Protein AF-A0A0J6E8G0-F1 (afdb_monomer_lite)

Secondary structure (DSSP, 8-state):
----PPPPPPTT----EEE-SSHHHHHHHHHTT--GGGEEE----TT-HHHHHHHHHHT--EEEEE---SHHHHHHHHHHHHHT-EEEEEPPPPPSSTTSS----HHHHHHHHHTS--SPP-PPPPP--

Sequence (129 aa):
PAAGRGRGPEPGAVHHARLLPTAAALQQAIAAGIPAERLACVRPSRSGWIEAALLSHWGITTVLARQGGGFSEAVWQRLAAERNLNLLLLQRPRPVSPTWGEALPLADLLARLAAWPTSKPCLPEPPHG

Structure (mmCIF, N/CA/C/O backbone):
data_AF-A0A0J6E8G0-F1
#
_entry.id   AF-A0A0J6E8G0-F1
#
loop_
_atom_site.group_PDB
_atom_site.id
_atom_site.type_symbol
_atom_site.label_atom_id
_atom_site.label_alt_id
_atom_site.label_comp_id
_atom_site.label_asym_id
_atom_site.label_entity_id
_atom_site.label_seq_id
_atom_site.pdbx_PDB_ins_code
_atom_site.Cartn_x
_atom_site.Cartn_y
_atom_site.Cartn_z
_atom_site.occupancy
_atom_site.B_iso_or_equiv
_atom_site.auth_seq_id
_atom_site.auth_comp_id
_atom_site.auth_asym_id
_atom_site.auth_atom_id
_atom_site.pdbx_PDB_model_num
ATOM 1 N N . PRO A 1 1 ? 6.835 -31.269 1.952 1.00 41.78 1 PRO A N 1
ATOM 2 C CA . PRO 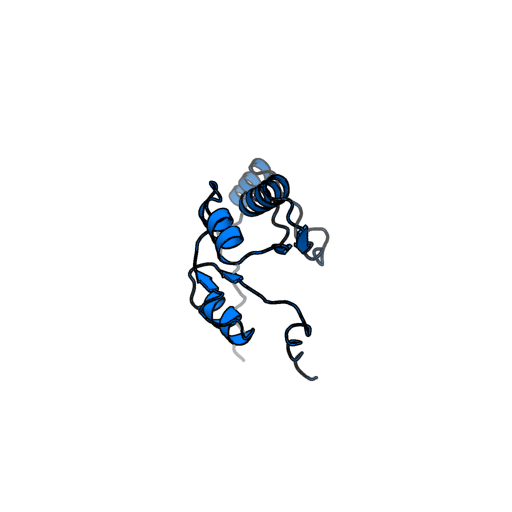A 1 1 ? 6.357 -30.125 1.142 1.00 41.78 1 PRO A CA 1
ATOM 3 C C . PRO A 1 1 ? 4.929 -29.726 1.551 1.00 41.78 1 PRO A C 1
ATOM 5 O O . PRO A 1 1 ? 3.968 -30.381 1.166 1.00 41.78 1 PRO A O 1
ATOM 8 N N . ALA A 1 2 ? 4.804 -28.696 2.388 1.00 34.06 2 ALA A N 1
ATOM 9 C CA . ALA A 1 2 ? 3.522 -28.124 2.785 1.00 34.06 2 ALA A CA 1
ATOM 10 C C . ALA A 1 2 ? 3.560 -26.628 2.472 1.00 34.06 2 ALA A C 1
ATOM 12 O O . ALA A 1 2 ? 4.461 -25.921 2.920 1.00 34.06 2 ALA A O 1
ATOM 13 N N . ALA A 1 3 ? 2.609 -26.188 1.651 1.00 40.25 3 ALA A N 1
ATOM 14 C CA . ALA A 1 3 ? 2.390 -24.796 1.303 1.00 40.25 3 ALA A CA 1
ATOM 15 C C . ALA A 1 3 ? 2.283 -23.945 2.577 1.00 40.25 3 ALA A C 1
ATOM 17 O O . ALA A 1 3 ? 1.590 -24.316 3.528 1.00 40.25 3 ALA A O 1
ATOM 18 N N . GLY A 1 4 ? 2.999 -22.820 2.592 1.00 34.72 4 GLY A N 1
ATOM 19 C CA . GLY A 1 4 ? 2.976 -21.866 3.691 1.00 34.72 4 GLY A CA 1
ATOM 20 C C . GLY A 1 4 ? 1.555 -21.367 3.916 1.00 34.72 4 GLY A C 1
ATOM 21 O O . GLY A 1 4 ? 1.026 -20.601 3.114 1.00 34.72 4 GLY A O 1
ATOM 22 N N . ARG A 1 5 ? 0.931 -21.811 5.010 1.00 44.81 5 ARG A N 1
ATOM 23 C CA . ARG A 1 5 ? -0.271 -21.176 5.545 1.00 44.81 5 ARG A CA 1
ATOM 24 C C . ARG A 1 5 ? 0.093 -19.729 5.854 1.00 44.81 5 ARG A C 1
ATOM 26 O O . ARG A 1 5 ? 0.997 -19.487 6.653 1.00 44.81 5 ARG A O 1
ATOM 33 N N . GLY A 1 6 ? -0.591 -18.792 5.201 1.00 40.00 6 GLY A N 1
ATOM 34 C CA . GLY A 1 6 ? -0.527 -17.383 5.560 1.00 40.00 6 GLY A CA 1
ATOM 35 C C . GLY A 1 6 ? -0.818 -17.251 7.049 1.00 40.00 6 GLY A C 1
ATOM 36 O O . GLY A 1 6 ? -1.872 -17.673 7.523 1.00 40.00 6 GLY A O 1
ATOM 37 N N . ARG A 1 7 ? 0.162 -16.742 7.794 1.00 45.06 7 ARG A N 1
ATOM 38 C CA . ARG A 1 7 ? -0.003 -16.355 9.190 1.00 45.06 7 ARG A CA 1
ATOM 39 C C . ARG A 1 7 ? -1.091 -15.277 9.211 1.00 45.06 7 ARG A C 1
ATOM 41 O O . ARG A 1 7 ? -0.943 -14.261 8.536 1.00 45.06 7 ARG A O 1
ATOM 48 N N . GLY A 1 8 ? -2.196 -15.542 9.909 1.00 48.25 8 GLY A N 1
ATOM 49 C CA . GLY A 1 8 ? -3.236 -14.543 10.150 1.00 48.25 8 GLY A CA 1
ATOM 50 C C . GLY A 1 8 ? -2.674 -13.325 10.897 1.00 48.25 8 GLY A C 1
ATOM 51 O O . GLY A 1 8 ? -1.570 -13.407 11.445 1.00 48.25 8 GLY A O 1
ATOM 52 N N . PRO A 1 9 ? -3.399 -12.197 10.901 1.00 53.38 9 PRO A N 1
ATOM 53 C CA . PRO A 1 9 ? -2.938 -10.975 11.546 1.00 53.38 9 PRO A CA 1
ATOM 54 C C . PRO A 1 9 ? -2.662 -11.201 13.038 1.00 53.38 9 PRO A C 1
ATOM 56 O O . PRO A 1 9 ? -3.389 -11.930 13.713 1.00 53.38 9 PRO A O 1
ATOM 59 N N . GLU A 1 10 ? -1.580 -10.593 13.527 1.00 48.25 10 GLU A N 1
ATOM 60 C CA . GLU A 1 10 ? -1.189 -10.586 14.940 1.00 48.25 10 GLU A CA 1
ATOM 61 C C . GLU A 1 10 ? -2.376 -10.172 15.837 1.00 48.25 10 GLU A C 1
ATOM 63 O O . GLU A 1 10 ? -3.168 -9.309 15.435 1.00 48.25 10 GLU A O 1
ATOM 68 N N . PRO A 1 11 ? -2.505 -10.712 17.063 1.00 53.47 11 PRO A N 1
ATOM 69 C CA . PRO A 1 11 ? -3.567 -10.311 17.974 1.00 53.47 11 PRO A CA 1
ATOM 70 C C . PRO A 1 11 ? -3.319 -8.866 18.437 1.00 53.47 11 PRO A C 1
ATOM 72 O O . PRO A 1 11 ? -2.557 -8.626 19.367 1.00 53.47 11 PRO A O 1
ATOM 75 N N . GLY A 1 12 ? -3.937 -7.890 17.762 1.00 74.50 12 GLY A N 1
ATOM 76 C CA . GLY A 1 12 ? -3.988 -6.494 18.216 1.00 74.50 12 GLY A CA 1
ATOM 77 C C . GLY A 1 12 ? -4.016 -5.417 17.128 1.00 74.50 12 GLY A C 1
ATOM 78 O O . GLY A 1 12 ? -4.496 -4.318 17.393 1.00 74.50 12 GLY A O 1
ATOM 79 N N . ALA A 1 13 ? -3.552 -5.696 15.904 1.00 83.69 13 ALA A N 1
ATOM 80 C CA . ALA A 1 13 ? -3.525 -4.693 14.835 1.00 83.69 13 ALA A CA 1
ATOM 81 C C . ALA A 1 13 ? -4.795 -4.736 13.968 1.0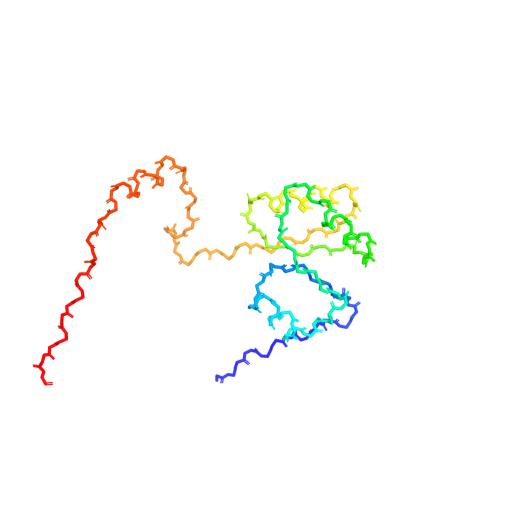0 83.69 13 ALA A C 1
ATOM 83 O O . ALA A 1 13 ? -5.175 -5.778 13.435 1.00 83.69 13 ALA A O 1
ATOM 84 N N . VAL A 1 14 ? -5.437 -3.580 13.781 1.00 91.88 14 VAL A N 1
ATOM 85 C CA . VAL A 1 14 ? -6.583 -3.432 12.874 1.00 91.88 14 VAL A CA 1
ATOM 86 C C . VAL A 1 14 ? -6.076 -3.038 11.491 1.00 91.88 14 VAL A C 1
ATOM 88 O O . VAL A 1 14 ? -5.588 -1.928 11.287 1.00 91.88 14 VAL A O 1
ATOM 91 N N . HIS A 1 15 ? -6.172 -3.954 10.529 1.00 93.88 15 HIS A N 1
ATOM 92 C CA . HIS A 1 15 ? -5.658 -3.724 9.181 1.00 93.88 15 HIS A CA 1
ATOM 93 C C . HIS A 1 15 ? -6.699 -3.099 8.253 1.00 93.88 15 HIS A C 1
ATOM 95 O O . HIS A 1 15 ? -7.839 -3.560 8.166 1.00 93.88 15 HIS A O 1
ATOM 101 N N . HIS A 1 16 ? -6.248 -2.088 7.516 1.00 96.69 16 HIS A N 1
ATOM 102 C CA . HIS A 1 16 ? -6.939 -1.484 6.384 1.00 96.69 16 HIS A CA 1
ATOM 103 C C . HIS A 1 16 ? -6.049 -1.600 5.151 1.00 96.69 16 HIS A C 1
ATOM 105 O O . HIS A 1 16 ? -4.820 -1.583 5.266 1.00 96.69 16 HIS A O 1
ATOM 111 N N . ALA A 1 17 ? -6.650 -1.703 3.969 1.00 96.12 17 ALA A N 1
ATOM 112 C CA . ALA A 1 17 ? -5.895 -1.819 2.732 1.00 96.12 17 ALA A CA 1
ATOM 113 C C . ALA A 1 17 ? -6.439 -0.908 1.637 1.00 96.12 17 ALA A C 1
ATOM 115 O O . ALA A 1 17 ? -7.623 -0.907 1.301 1.00 96.12 17 ALA A O 1
ATOM 116 N N . ARG A 1 18 ? -5.517 -0.174 1.013 1.00 95.44 18 ARG A N 1
ATOM 117 C CA . ARG A 1 18 ? -5.750 0.502 -0.257 1.00 95.44 18 ARG A CA 1
ATOM 118 C C . ARG A 1 18 ? -5.166 -0.349 -1.373 1.00 95.44 18 ARG A C 1
ATOM 120 O O . ARG A 1 18 ? -3.959 -0.593 -1.400 1.00 95.44 18 ARG A O 1
ATOM 127 N N . LEU A 1 19 ? -6.007 -0.749 -2.311 1.00 94.75 19 LEU A N 1
ATOM 128 C CA . LEU A 1 19 ? -5.642 -1.624 -3.416 1.00 94.75 19 LEU A CA 1
ATOM 129 C C . LEU A 1 19 ? -5.885 -0.966 -4.771 1.00 94.75 19 LEU A C 1
ATOM 131 O O . LEU A 1 19 ? -6.736 -0.089 -4.921 1.00 94.75 19 LEU A O 1
ATOM 135 N N . LEU A 1 20 ? -5.125 -1.409 -5.775 1.00 92.88 20 LEU A N 1
ATOM 136 C CA . LEU A 1 20 ? -5.405 -1.051 -7.162 1.00 92.88 20 LEU A CA 1
ATOM 137 C C . LEU A 1 20 ? -6.773 -1.619 -7.567 1.00 92.88 20 LEU A C 1
ATOM 139 O O . LEU A 1 20 ? -7.083 -2.744 -7.172 1.00 92.88 20 LEU A O 1
ATOM 143 N N . PRO A 1 21 ? -7.564 -0.900 -8.384 1.00 93.69 21 PRO A N 1
ATOM 144 C CA . PRO A 1 21 ? -8.893 -1.338 -8.805 1.00 93.69 21 PRO A CA 1
ATOM 145 C C . PRO A 1 21 ? -8.784 -2.472 -9.836 1.00 93.69 21 PRO A C 1
ATOM 147 O O . PRO A 1 21 ? -8.930 -2.269 -11.038 1.00 93.69 21 PRO A O 1
ATOM 150 N N . THR A 1 22 ? -8.450 -3.667 -9.356 1.00 96.31 22 THR A N 1
ATOM 151 C CA . THR A 1 22 ? -8.275 -4.890 -10.142 1.00 96.31 22 THR A CA 1
ATOM 152 C C . THR A 1 22 ? -8.877 -6.065 -9.380 1.00 96.31 22 THR A C 1
ATOM 154 O O . THR A 1 22 ? -8.798 -6.110 -8.151 1.00 96.31 22 THR A O 1
ATOM 157 N N . ALA A 1 23 ? -9.437 -7.037 -10.104 1.00 95.88 23 ALA A N 1
ATOM 158 C CA . ALA A 1 23 ? -10.028 -8.229 -9.497 1.00 95.88 23 ALA A CA 1
ATOM 159 C C . ALA A 1 23 ? -9.009 -9.011 -8.652 1.00 95.88 23 ALA A C 1
ATOM 161 O O . ALA A 1 23 ? -9.314 -9.399 -7.529 1.00 95.88 23 ALA A O 1
ATOM 162 N N . ALA A 1 24 ? -7.778 -9.164 -9.152 1.00 97.06 24 ALA A N 1
ATOM 163 C CA . ALA A 1 24 ? -6.715 -9.877 -8.447 1.00 97.06 24 ALA A CA 1
ATOM 164 C C . ALA A 1 24 ? -6.375 -9.237 -7.090 1.00 97.06 24 ALA A C 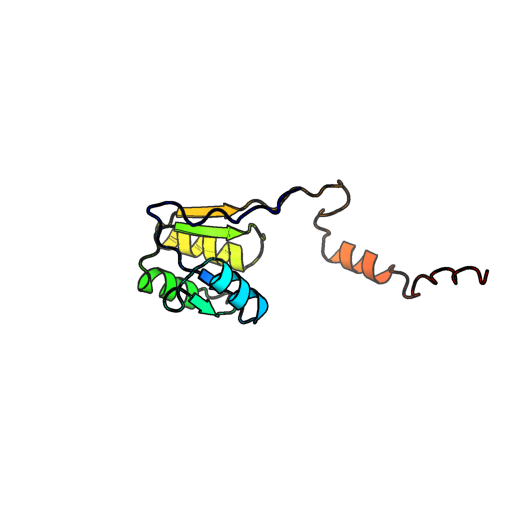1
ATOM 166 O O . ALA A 1 24 ? -6.273 -9.940 -6.088 1.00 97.06 24 ALA A O 1
ATOM 167 N N . ALA A 1 25 ? -6.249 -7.906 -7.030 1.00 95.19 25 ALA A N 1
ATOM 168 C CA . ALA A 1 25 ? -5.948 -7.223 -5.772 1.00 95.19 25 ALA A CA 1
ATOM 169 C C . ALA A 1 25 ? -7.101 -7.339 -4.759 1.00 95.19 25 ALA A C 1
ATOM 171 O O . ALA A 1 25 ? -6.857 -7.500 -3.564 1.00 95.19 25 ALA A O 1
ATOM 172 N N . LEU A 1 26 ? -8.353 -7.299 -5.228 1.00 95.44 26 LEU A N 1
ATOM 173 C CA . LEU A 1 26 ? -9.522 -7.493 -4.369 1.00 95.44 26 LEU A CA 1
ATOM 174 C C . LEU A 1 26 ? -9.582 -8.926 -3.820 1.00 95.44 26 LEU A C 1
ATOM 176 O O . LEU A 1 26 ? -9.765 -9.116 -2.622 1.00 95.44 26 LEU A O 1
ATOM 180 N N . GLN A 1 27 ? -9.361 -9.929 -4.673 1.00 96.19 27 GLN A N 1
ATOM 181 C CA . GLN A 1 27 ? -9.307 -11.337 -4.267 1.00 96.19 27 GLN A CA 1
ATOM 182 C C . GLN A 1 27 ? -8.218 -11.587 -3.218 1.00 96.19 27 GLN A C 1
ATOM 184 O O . GLN A 1 27 ? -8.461 -12.288 -2.240 1.00 96.19 27 GLN A O 1
ATOM 189 N N . GLN A 1 28 ? -7.040 -10.980 -3.382 1.00 96.12 28 GLN A N 1
ATOM 190 C CA . GLN A 1 28 ? -5.956 -11.065 -2.400 1.00 96.12 28 GLN A CA 1
ATOM 191 C C . GLN A 1 28 ? -6.345 -10.455 -1.049 1.00 96.12 28 GLN A C 1
ATOM 193 O O . GLN A 1 28 ? -6.047 -11.039 -0.010 1.00 96.12 28 GLN A O 1
ATOM 198 N N . ALA A 1 29 ? -7.031 -9.310 -1.046 1.00 95.25 29 ALA A N 1
ATOM 199 C CA . ALA A 1 29 ? -7.481 -8.663 0.184 1.00 95.25 29 ALA A CA 1
ATOM 200 C C . ALA A 1 29 ? -8.545 -9.491 0.928 1.00 95.25 29 ALA A C 1
ATOM 202 O O . ALA A 1 29 ? -8.469 -9.635 2.149 1.00 95.25 29 ALA A O 1
ATOM 203 N N . ILE A 1 30 ? -9.482 -10.092 0.187 1.00 93.38 30 ILE A N 1
ATOM 204 C CA . ILE A 1 30 ? -10.488 -11.013 0.734 1.00 93.38 30 ILE A CA 1
ATOM 205 C C . ILE A 1 30 ? -9.811 -12.261 1.312 1.00 93.38 30 ILE A C 1
ATOM 207 O O . ILE A 1 30 ? -10.109 -12.658 2.435 1.00 93.38 30 ILE A O 1
ATOM 211 N N . ALA A 1 31 ? -8.857 -12.853 0.586 1.00 95.38 31 ALA A N 1
ATOM 212 C CA . ALA A 1 31 ? -8.100 -14.013 1.056 1.00 95.38 31 ALA A CA 1
ATOM 213 C C . ALA A 1 31 ? -7.256 -13.709 2.309 1.00 95.38 31 ALA A C 1
ATOM 215 O O . ALA A 1 31 ? -7.021 -14.598 3.123 1.00 95.38 31 ALA A O 1
ATOM 216 N N . ALA A 1 32 ? -6.832 -12.454 2.485 1.00 92.81 32 ALA A N 1
ATOM 217 C CA . ALA A 1 32 ? -6.159 -11.974 3.691 1.00 92.81 32 ALA A CA 1
ATOM 218 C C . ALA A 1 32 ? -7.119 -11.703 4.870 1.00 92.81 32 ALA A C 1
ATOM 220 O O . ALA A 1 32 ? -6.664 -11.327 5.949 1.00 92.81 32 ALA A O 1
ATOM 221 N N . GLY A 1 33 ? -8.432 -11.878 4.682 1.00 93.50 33 GLY A N 1
ATOM 222 C CA . GLY A 1 33 ? -9.443 -11.678 5.721 1.00 93.50 33 GLY A CA 1
ATOM 223 C C . GLY A 1 33 ? -9.714 -10.211 6.058 1.00 93.50 33 GLY A C 1
ATOM 224 O O . GLY A 1 33 ? -10.218 -9.923 7.143 1.00 93.50 33 GLY A O 1
ATOM 225 N N . ILE A 1 34 ? -9.372 -9.272 5.169 1.00 94.31 34 ILE A N 1
ATOM 226 C CA . ILE A 1 34 ? -9.656 -7.852 5.395 1.00 94.31 34 ILE A CA 1
ATOM 227 C C . ILE A 1 34 ? -11.131 -7.586 5.047 1.00 94.31 34 ILE A C 1
ATOM 229 O O . ILE A 1 34 ? -11.535 -7.842 3.909 1.00 94.31 34 ILE A O 1
ATOM 233 N N . PRO A 1 35 ? -11.945 -7.078 5.991 1.00 93.88 35 PRO A N 1
ATOM 234 C CA . PRO A 1 35 ? -13.364 -6.830 5.755 1.00 93.88 35 PRO A CA 1
ATOM 235 C C . PRO A 1 35 ? -13.569 -5.667 4.776 1.00 93.88 35 PRO A C 1
ATOM 237 O O . PRO A 1 35 ? -12.740 -4.755 4.701 1.00 93.88 35 PRO A O 1
ATOM 240 N N . ALA A 1 36 ? -14.676 -5.689 4.031 1.00 93.69 36 ALA A N 1
ATOM 241 C CA . ALA A 1 36 ? -14.929 -4.765 2.924 1.00 93.69 36 ALA A CA 1
ATOM 242 C C . ALA A 1 36 ? -14.911 -3.286 3.352 1.00 93.69 36 ALA A C 1
ATOM 244 O O . ALA A 1 36 ? -14.421 -2.434 2.616 1.00 93.69 36 ALA A O 1
ATOM 245 N N . GLU A 1 37 ? -15.352 -2.985 4.574 1.00 95.38 37 GLU A N 1
ATOM 246 C CA . GLU A 1 37 ? -15.410 -1.639 5.160 1.00 95.38 37 GLU A CA 1
ATOM 247 C C . GLU A 1 37 ? -14.013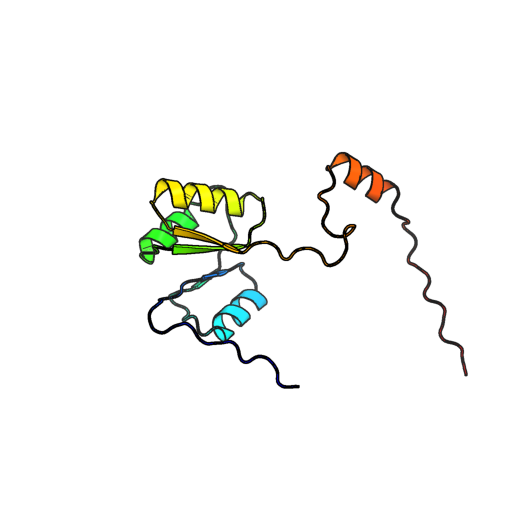 -1.048 5.425 1.00 95.38 37 GLU A C 1
ATOM 249 O O . GLU A 1 37 ? -13.860 0.149 5.667 1.00 95.38 37 GLU A O 1
ATOM 254 N N . ARG A 1 38 ? -12.974 -1.890 5.376 1.00 96.62 38 ARG A N 1
ATOM 255 C CA . ARG A 1 38 ? -11.566 -1.512 5.558 1.00 96.62 38 ARG A CA 1
ATOM 256 C C . ARG A 1 38 ? -10.771 -1.566 4.255 1.00 96.62 38 ARG A C 1
ATOM 258 O O . ARG A 1 38 ? -9.539 -1.498 4.279 1.00 96.62 38 ARG A O 1
ATOM 265 N N . LEU A 1 39 ? -11.462 -1.687 3.122 1.00 96.94 39 LEU A N 1
ATOM 266 C CA . LEU A 1 39 ? -10.871 -1.714 1.791 1.00 96.94 39 LEU A CA 1
ATOM 267 C C . LEU A 1 39 ? -11.186 -0.433 1.020 1.00 96.94 39 LEU A C 1
ATOM 269 O O . LEU A 1 39 ? -12.322 0.021 0.965 1.00 96.94 39 LEU A O 1
ATOM 273 N N . ALA A 1 40 ? -10.173 0.112 0.347 1.00 96.50 40 ALA A N 1
ATOM 274 C CA . ALA A 1 40 ? -10.337 1.192 -0.622 1.00 96.50 40 ALA A CA 1
ATOM 275 C C . ALA A 1 40 ? -9.728 0.798 -1.974 1.00 96.50 40 ALA A C 1
ATOM 277 O O . ALA A 1 40 ? -8.510 0.660 -2.110 1.00 96.50 40 ALA A O 1
ATOM 278 N N . CYS A 1 41 ? -10.576 0.650 -2.993 1.00 95.62 41 CYS A N 1
ATOM 279 C CA . CYS A 1 41 ? -10.168 0.344 -4.366 1.00 95.62 41 CYS A CA 1
ATOM 280 C C . CYS A 1 41 ? -9.847 1.638 -5.128 1.00 95.62 41 CYS A C 1
ATOM 282 O O . CYS A 1 41 ? -10.715 2.207 -5.786 1.00 95.62 41 CYS A O 1
ATOM 284 N N . VAL A 1 42 ? -8.612 2.134 -5.025 1.00 92.56 42 VAL A N 1
ATOM 285 C CA . VAL A 1 42 ? -8.236 3.470 -5.518 1.00 92.56 42 VAL A CA 1
ATOM 286 C C . VAL A 1 42 ? -6.867 3.447 -6.196 1.00 92.56 42 VAL A C 1
ATOM 288 O O . VAL A 1 42 ? -5.880 2.955 -5.640 1.00 92.56 42 VAL A O 1
ATOM 291 N N . ARG A 1 43 ? -6.768 4.049 -7.391 1.00 90.81 43 ARG A N 1
ATOM 292 C CA . ARG A 1 43 ? -5.462 4.288 -8.027 1.00 90.81 43 ARG A CA 1
ATOM 293 C C . ARG A 1 43 ? -4.699 5.412 -7.317 1.00 90.81 43 ARG A C 1
ATOM 295 O O . ARG A 1 43 ? -5.294 6.448 -7.033 1.00 90.81 43 ARG A O 1
ATOM 302 N N . PRO A 1 44 ? -3.382 5.256 -7.106 1.00 86.44 44 PRO A N 1
ATOM 303 C CA . PRO A 1 44 ? -2.564 6.308 -6.517 1.00 86.44 44 PRO A CA 1
ATOM 304 C C . PRO A 1 44 ? -2.578 7.562 -7.387 1.00 86.44 44 PRO A C 1
ATOM 306 O O . PRO A 1 44 ? -2.366 7.497 -8.599 1.00 86.44 44 PRO A O 1
ATOM 309 N N . SER A 1 45 ? -2.780 8.706 -6.741 1.00 89.00 45 SER A N 1
ATOM 310 C CA . SER A 1 45 ? -2.666 10.029 -7.354 1.00 89.00 45 SER A CA 1
ATOM 311 C C . SER A 1 45 ? -1.426 10.745 -6.821 1.00 89.00 45 SER A C 1
ATOM 313 O O . SER A 1 45 ? -1.003 10.505 -5.692 1.00 89.00 45 SER A O 1
ATOM 315 N N . ARG A 1 46 ? -0.844 11.660 -7.605 1.00 90.81 46 ARG A N 1
ATOM 316 C CA . ARG A 1 46 ? 0.287 12.489 -7.138 1.00 90.81 46 ARG A CA 1
ATOM 317 C C . ARG A 1 46 ? -0.106 13.436 -6.002 1.00 90.81 46 ARG A C 1
ATOM 319 O O . ARG A 1 46 ? 0.730 13.790 -5.182 1.00 90.81 46 ARG A O 1
ATOM 326 N N . SER A 1 47 ? -1.371 13.843 -5.956 1.00 93.19 47 SER A N 1
ATOM 327 C CA . SER A 1 47 ? -1.903 14.720 -4.915 1.00 93.19 47 SER A CA 1
ATOM 328 C C . SER A 1 47 ? -1.946 14.060 -3.542 1.00 93.19 47 SER A C 1
ATOM 330 O O . SER A 1 47 ? -1.772 14.761 -2.554 1.00 93.19 47 SER A O 1
ATOM 332 N N . GLY A 1 48 ? -2.174 12.745 -3.457 1.00 93.31 48 GLY A N 1
ATOM 333 C CA . GLY A 1 48 ? -2.287 12.036 -2.177 1.00 93.31 48 GLY A CA 1
ATOM 334 C C . GLY A 1 48 ? -3.501 12.426 -1.320 1.00 93.31 48 GLY A C 1
ATOM 335 O O . GLY A 1 48 ? -3.556 12.056 -0.152 1.00 93.31 48 GLY A O 1
ATOM 336 N N . TRP A 1 49 ? -4.460 13.194 -1.856 1.00 95.25 49 TRP A N 1
ATOM 337 C CA . TRP A 1 49 ? -5.602 13.692 -1.078 1.00 95.25 49 TRP A CA 1
ATOM 338 C C . TRP A 1 49 ? -6.535 12.561 -0.632 1.00 95.25 49 TRP A C 1
ATOM 340 O O . TRP A 1 49 ? -7.058 12.608 0.479 1.00 95.25 49 TRP A O 1
ATOM 350 N N . ILE A 1 50 ? -6.704 11.521 -1.460 1.00 95.06 50 ILE A N 1
ATOM 351 C CA . ILE A 1 50 ? -7.502 10.346 -1.090 1.00 95.06 50 ILE A CA 1
ATOM 352 C C . ILE A 1 50 ? -6.797 9.580 0.022 1.00 95.06 50 ILE A C 1
ATOM 354 O O . ILE A 1 50 ? -7.423 9.237 1.016 1.00 95.06 50 ILE A O 1
ATOM 358 N N . GLU A 1 51 ? -5.490 9.344 -0.108 1.00 95.38 51 GLU A N 1
ATOM 359 C CA . GLU A 1 51 ? -4.692 8.719 0.942 1.00 95.38 51 GLU A CA 1
ATOM 360 C C . GLU A 1 51 ? -4.803 9.500 2.262 1.00 95.38 51 GLU A C 1
ATOM 362 O O . GLU A 1 51 ? -5.073 8.898 3.295 1.00 95.38 51 GLU A O 1
ATOM 367 N N . ALA A 1 52 ? -4.706 10.832 2.231 1.00 96.06 52 ALA A N 1
ATOM 368 C CA . ALA A 1 52 ? -4.912 11.673 3.410 1.00 96.06 52 ALA A CA 1
ATOM 369 C C . ALA A 1 52 ? -6.313 11.511 4.026 1.00 96.06 52 ALA A C 1
ATOM 371 O O . ALA A 1 52 ? -6.431 11.381 5.244 1.00 96.06 52 ALA A O 1
ATOM 372 N N . ALA A 1 53 ? -7.364 11.488 3.201 1.00 96.06 53 ALA A N 1
ATOM 373 C CA . ALA A 1 53 ? -8.736 11.301 3.665 1.00 96.06 53 ALA A CA 1
ATOM 374 C C . ALA A 1 53 ? -8.945 9.914 4.294 1.00 96.06 53 ALA A C 1
ATOM 376 O O . ALA A 1 53 ? -9.554 9.814 5.355 1.00 96.06 53 ALA A O 1
ATOM 377 N N . LEU A 1 54 ? -8.393 8.858 3.686 1.00 96.19 54 LEU A N 1
ATOM 378 C CA . LEU A 1 54 ? -8.449 7.494 4.216 1.00 96.19 54 LEU A CA 1
ATOM 379 C C . LEU A 1 54 ? -7.713 7.373 5.554 1.00 96.19 54 LEU A C 1
ATOM 381 O O . LEU A 1 54 ? -8.236 6.760 6.481 1.00 96.19 54 LEU A O 1
ATOM 385 N N . LEU A 1 55 ? -6.533 7.990 5.678 1.00 96.44 55 LEU A N 1
ATOM 386 C CA . LEU A 1 55 ? -5.768 8.012 6.928 1.00 96.44 55 LEU A CA 1
ATOM 387 C C . LEU A 1 55 ? -6.587 8.627 8.071 1.00 96.44 55 LEU A C 1
ATOM 389 O O . LEU A 1 55 ? -6.652 8.046 9.152 1.00 96.44 55 LEU A O 1
ATOM 393 N N . SER A 1 56 ? -7.245 9.764 7.822 1.00 96.31 56 SER A N 1
ATOM 394 C CA . SER A 1 56 ? -8.110 10.419 8.810 1.00 96.31 56 SER A CA 1
ATOM 395 C C . SER A 1 56 ? -9.386 9.630 9.095 1.00 96.31 56 SER A C 1
ATOM 397 O O . SER A 1 56 ? -9.746 9.463 10.254 1.00 96.31 56 SER A O 1
ATOM 399 N N . HIS A 1 57 ? -10.055 9.119 8.060 1.00 96.69 57 HIS A N 1
ATOM 400 C CA . HIS A 1 57 ? -11.305 8.372 8.199 1.00 96.69 57 HIS A CA 1
ATOM 401 C C . HIS A 1 57 ? -11.132 7.080 9.010 1.00 96.69 57 HIS A C 1
ATOM 403 O O . HIS A 1 57 ? -12.007 6.725 9.795 1.00 96.69 57 HIS A O 1
ATOM 409 N N . TRP A 1 58 ? -9.999 6.396 8.847 1.00 96.44 58 TRP A N 1
ATOM 410 C CA . TRP A 1 58 ? -9.715 5.131 9.524 1.00 96.44 58 TRP A CA 1
ATOM 411 C C . TRP A 1 58 ? -8.851 5.270 10.783 1.00 96.44 58 TRP A C 1
ATOM 413 O O . TRP A 1 58 ? -8.584 4.268 11.439 1.00 96.44 58 TRP A O 1
ATOM 423 N N . GLY A 1 59 ? -8.398 6.479 11.126 1.00 95.75 59 GLY A N 1
ATOM 424 C CA . GLY A 1 59 ? -7.535 6.697 12.292 1.00 95.75 59 GLY A CA 1
ATOM 425 C C . GLY A 1 59 ? -6.198 5.955 12.197 1.00 95.75 59 GLY A C 1
ATOM 426 O O . GLY A 1 59 ? -5.711 5.412 13.187 1.00 95.75 59 GLY A O 1
ATOM 427 N N . ILE A 1 60 ? -5.614 5.886 10.999 1.00 96.38 60 ILE A N 1
ATOM 428 C CA . ILE A 1 60 ? -4.368 5.151 10.767 1.00 96.38 60 ILE A CA 1
ATOM 429 C C . ILE A 1 60 ? -3.202 5.863 11.449 1.00 96.38 60 ILE A C 1
ATOM 431 O O . ILE A 1 60 ? -2.992 7.053 11.243 1.00 96.38 60 ILE A O 1
ATOM 435 N N . THR A 1 61 ? -2.397 5.105 12.193 1.00 95.00 61 THR A N 1
ATOM 436 C CA . THR A 1 61 ? -1.171 5.586 12.854 1.00 95.00 61 THR A CA 1
ATOM 437 C C . THR A 1 61 ? 0.105 5.044 12.209 1.00 95.00 61 THR A C 1
ATOM 439 O O . THR A 1 61 ? 1.179 5.622 12.366 1.00 95.00 61 THR A O 1
ATOM 442 N N . THR A 1 62 ? -0.000 3.930 11.479 1.00 96.38 62 THR A N 1
ATOM 443 C CA . THR A 1 62 ? 1.127 3.251 10.829 1.00 96.38 62 THR A CA 1
ATOM 444 C C . THR A 1 62 ? 0.772 2.869 9.398 1.00 96.38 62 THR A C 1
ATOM 446 O O . THR A 1 62 ? -0.268 2.263 9.148 1.00 96.38 62 THR A O 1
ATOM 449 N N . VAL A 1 63 ? 1.660 3.188 8.458 1.00 95.81 63 VAL A N 1
ATOM 450 C CA . VAL A 1 63 ? 1.540 2.833 7.042 1.00 95.81 63 VAL A CA 1
ATOM 451 C C . VAL A 1 63 ? 2.625 1.828 6.684 1.00 95.81 63 VAL A C 1
ATOM 453 O O . VAL A 1 63 ? 3.807 2.083 6.892 1.00 95.81 63 VAL A O 1
ATOM 456 N N . LEU A 1 64 ? 2.223 0.704 6.091 1.00 94.75 64 LEU A N 1
ATOM 457 C CA . LEU A 1 64 ? 3.126 -0.266 5.478 1.00 94.75 64 LEU A CA 1
ATOM 458 C C . LEU A 1 64 ? 3.058 -0.124 3.954 1.00 94.75 64 LEU A C 1
ATOM 460 O O . LEU A 1 64 ? 1.990 -0.286 3.362 1.00 94.75 64 LEU A O 1
ATOM 464 N N . ALA A 1 65 ? 4.188 0.154 3.307 1.00 92.75 65 ALA A N 1
ATOM 465 C CA . ALA A 1 65 ? 4.265 0.279 1.852 1.00 92.75 65 ALA A CA 1
ATOM 466 C C . ALA A 1 65 ? 5.507 -0.423 1.291 1.00 92.75 65 ALA A C 1
ATOM 468 O O . ALA A 1 65 ? 6.508 -0.602 1.977 1.00 92.75 65 ALA A O 1
ATOM 469 N N . ARG A 1 66 ? 5.463 -0.828 0.017 1.00 90.19 66 ARG A N 1
ATOM 470 C CA . ARG A 1 66 ? 6.640 -1.374 -0.676 1.00 90.19 66 ARG A CA 1
ATOM 471 C C . ARG A 1 66 ? 7.572 -0.244 -1.102 1.00 90.19 66 ARG A C 1
ATOM 473 O O . ARG A 1 66 ? 7.110 0.698 -1.742 1.00 90.19 66 ARG A O 1
ATOM 480 N N . GLN A 1 67 ? 8.873 -0.404 -0.869 1.00 88.12 67 GLN A N 1
ATOM 481 C CA . GLN A 1 67 ? 9.898 0.479 -1.415 1.00 88.12 67 GLN A CA 1
ATOM 482 C C . GLN A 1 67 ? 9.924 0.373 -2.952 1.00 88.12 67 GLN A C 1
ATOM 484 O O . GLN A 1 67 ? 10.262 -0.658 -3.548 1.00 88.12 67 GLN A O 1
ATOM 489 N N . GLY A 1 68 ? 9.505 1.449 -3.608 1.00 81.44 68 GLY A N 1
ATOM 490 C CA . GLY A 1 68 ? 9.343 1.555 -5.053 1.00 81.44 68 GLY A CA 1
ATOM 491 C C . GLY A 1 68 ? 10.232 2.618 -5.697 1.00 81.44 68 GLY A C 1
ATOM 492 O O . GLY A 1 68 ? 10.554 2.463 -6.873 1.00 81.44 68 GLY A O 1
ATOM 493 N N . GLY A 1 69 ? 10.628 3.656 -4.955 1.00 79.75 69 GLY A N 1
ATOM 494 C CA . GLY A 1 69 ? 11.381 4.817 -5.445 1.00 79.75 69 GLY A CA 1
ATOM 495 C C . GLY A 1 69 ? 10.588 5.750 -6.372 1.00 79.75 69 GLY A C 1
ATOM 496 O O . GLY A 1 69 ? 11.166 6.621 -7.010 1.00 79.75 69 GLY A O 1
ATOM 497 N N . GLY A 1 70 ? 9.273 5.549 -6.500 1.00 86.81 70 GLY A N 1
ATOM 498 C CA . GLY A 1 70 ? 8.401 6.314 -7.396 1.00 86.81 70 GLY A CA 1
ATOM 499 C C . GLY A 1 70 ? 7.499 7.307 -6.664 1.00 86.81 70 GLY A C 1
ATOM 500 O O . GLY A 1 70 ? 7.532 7.431 -5.441 1.00 86.81 70 GLY A O 1
ATOM 501 N N . PHE A 1 71 ? 6.609 7.965 -7.412 1.00 89.31 71 PHE A N 1
ATOM 502 C CA . PHE A 1 71 ? 5.727 8.998 -6.854 1.00 89.31 71 PHE A CA 1
ATOM 503 C C . PHE A 1 71 ? 4.854 8.495 -5.693 1.00 89.31 71 PHE A C 1
ATOM 505 O O . PHE A 1 71 ? 4.580 9.252 -4.771 1.00 89.31 71 PHE A O 1
ATOM 512 N N . SER A 1 72 ? 4.419 7.229 -5.712 1.00 89.44 72 SER A N 1
ATOM 513 C CA . SER A 1 72 ? 3.607 6.675 -4.623 1.00 89.44 72 SER A CA 1
ATOM 514 C C . SER A 1 72 ? 4.380 6.605 -3.305 1.00 89.44 72 SER A C 1
ATOM 516 O O . SER A 1 72 ? 3.793 6.827 -2.255 1.00 89.44 72 SER A O 1
ATOM 518 N N . GLU A 1 73 ? 5.688 6.334 -3.348 1.00 93.31 73 GLU A N 1
ATOM 519 C CA . GLU A 1 73 ? 6.536 6.354 -2.152 1.00 93.31 73 GLU A CA 1
ATOM 520 C C . GLU A 1 73 ? 6.734 7.783 -1.647 1.00 93.31 73 GLU A C 1
ATOM 522 O O . GLU A 1 73 ? 6.553 8.032 -0.460 1.00 93.31 73 GLU A O 1
ATOM 527 N N . ALA A 1 74 ? 7.000 8.732 -2.552 1.00 94.56 74 ALA A N 1
ATOM 528 C CA . ALA A 1 74 ? 7.119 10.146 -2.199 1.00 94.56 74 ALA A CA 1
ATOM 529 C C . ALA A 1 74 ? 5.836 10.692 -1.541 1.00 94.56 74 ALA A C 1
ATOM 531 O O . ALA A 1 74 ? 5.906 11.443 -0.570 1.00 94.56 74 ALA A O 1
ATOM 532 N N . VAL A 1 75 ? 4.657 10.275 -2.021 1.00 94.81 75 VAL A N 1
ATOM 533 C CA . VAL A 1 75 ? 3.371 10.613 -1.388 1.00 94.81 75 VAL A CA 1
ATOM 534 C C . VAL A 1 75 ? 3.299 10.066 0.039 1.00 94.81 75 VAL A C 1
ATOM 536 O O . VAL A 1 75 ? 2.913 10.810 0.937 1.00 94.81 75 VAL A O 1
ATOM 539 N N . TRP A 1 76 ? 3.694 8.810 0.275 1.00 95.38 76 TRP A N 1
ATOM 540 C CA . TRP A 1 76 ? 3.679 8.230 1.622 1.00 95.38 76 TRP A CA 1
ATOM 541 C C . TRP A 1 76 ? 4.680 8.885 2.568 1.00 95.38 76 TRP A C 1
ATOM 543 O O . TRP A 1 76 ? 4.323 9.159 3.708 1.00 95.38 76 TRP A O 1
ATOM 553 N N . GLN A 1 77 ? 5.893 9.179 2.100 1.00 96.06 77 GLN A N 1
ATOM 554 C CA . GLN A 1 77 ? 6.901 9.894 2.887 1.00 96.06 77 GLN A CA 1
ATOM 555 C C . GLN A 1 77 ? 6.397 11.278 3.302 1.00 96.06 77 GLN A C 1
ATOM 557 O O . GLN A 1 77 ? 6.467 11.631 4.477 1.00 96.06 77 GLN A O 1
ATOM 562 N N . ARG A 1 78 ? 5.815 12.031 2.358 1.00 96.38 78 ARG A N 1
ATOM 563 C CA . ARG A 1 78 ? 5.223 13.341 2.640 1.00 96.38 78 ARG A CA 1
ATOM 564 C C . ARG A 1 78 ? 4.073 13.238 3.644 1.00 96.38 78 ARG A C 1
ATOM 566 O O . ARG A 1 78 ? 4.097 13.935 4.649 1.00 96.38 78 ARG A O 1
ATOM 573 N N . LEU A 1 79 ? 3.095 12.360 3.407 1.00 96.12 79 LEU A N 1
ATOM 574 C CA . LEU A 1 79 ? 1.939 12.209 4.301 1.00 96.12 79 LEU A CA 1
ATOM 575 C C . LEU A 1 79 ? 2.345 11.742 5.701 1.00 96.12 79 LEU A C 1
ATOM 577 O O . LEU A 1 79 ? 1.746 12.175 6.680 1.00 96.12 79 LEU A O 1
ATOM 581 N N . ALA A 1 80 ? 3.354 10.875 5.804 1.00 96.50 80 ALA A N 1
ATOM 582 C CA . ALA A 1 80 ? 3.870 10.430 7.090 1.00 96.50 80 ALA A CA 1
ATOM 583 C C . ALA A 1 80 ? 4.525 11.576 7.867 1.00 96.50 80 ALA A C 1
ATOM 585 O O . ALA A 1 80 ? 4.243 11.731 9.054 1.00 96.50 80 ALA A O 1
ATOM 586 N N . ALA A 1 81 ? 5.320 12.413 7.192 1.00 96.19 81 ALA A N 1
ATOM 587 C CA . ALA A 1 81 ? 5.926 13.598 7.791 1.00 96.19 81 ALA A CA 1
ATOM 588 C C . ALA A 1 81 ? 4.873 14.637 8.220 1.00 96.19 81 ALA A C 1
ATOM 590 O O . ALA A 1 81 ? 4.904 15.112 9.349 1.00 96.19 81 ALA A O 1
ATOM 591 N N . GLU A 1 82 ? 3.902 14.946 7.354 1.00 96.19 82 GLU A N 1
ATOM 592 C CA . GLU A 1 82 ? 2.836 15.927 7.626 1.00 96.19 82 GLU A CA 1
ATOM 593 C C . GLU A 1 82 ? 1.916 15.516 8.786 1.00 96.19 82 GLU A C 1
ATOM 595 O O . GLU A 1 82 ? 1.310 16.370 9.430 1.00 96.19 82 GLU A O 1
ATOM 600 N N . ARG A 1 83 ? 1.769 14.209 9.035 1.00 94.75 83 ARG A N 1
ATOM 601 C CA . ARG A 1 83 ? 0.769 13.658 9.965 1.00 94.75 83 ARG A CA 1
ATOM 602 C C . ARG A 1 83 ? 1.366 12.890 11.139 1.00 94.75 83 ARG A C 1
ATOM 604 O O . ARG A 1 83 ? 0.610 12.284 11.892 1.00 94.75 83 ARG A O 1
ATOM 611 N N . ASN A 1 84 ? 2.689 12.918 11.292 1.00 94.75 84 ASN A N 1
ATOM 612 C CA . ASN A 1 84 ? 3.422 12.193 12.330 1.00 94.75 84 ASN A CA 1
ATOM 613 C C . ASN A 1 84 ? 3.063 10.690 12.379 1.00 94.75 84 ASN A C 1
ATOM 615 O O . ASN A 1 84 ? 2.782 10.132 13.440 1.00 94.75 84 ASN A O 1
ATOM 619 N N . LEU A 1 85 ? 3.019 10.046 11.208 1.00 96.50 85 LEU A N 1
ATOM 620 C CA . LEU A 1 85 ? 2.714 8.617 11.079 1.00 96.50 85 LEU A CA 1
ATOM 621 C C . LEU A 1 85 ? 3.994 7.790 11.079 1.00 96.50 85 LEU A C 1
ATOM 623 O O . LEU A 1 85 ? 5.011 8.194 10.514 1.00 96.50 85 LEU A O 1
ATOM 627 N N . ASN A 1 86 ? 3.912 6.571 11.604 1.00 96.88 86 ASN A N 1
ATOM 628 C CA . ASN A 1 86 ? 4.978 5.595 11.433 1.00 96.88 86 ASN A CA 1
ATOM 629 C C . ASN A 1 86 ? 4.932 5.012 10.009 1.00 96.88 86 ASN A C 1
ATOM 631 O O . ASN A 1 86 ? 3.964 4.344 9.641 1.00 96.88 86 ASN A O 1
ATOM 635 N N . LEU A 1 87 ? 5.962 5.254 9.197 1.00 96.75 87 LEU A N 1
ATOM 636 C CA . LEU A 1 87 ? 6.067 4.705 7.843 1.00 96.75 87 LEU A CA 1
ATOM 637 C C . LEU A 1 87 ? 7.059 3.542 7.807 1.00 96.75 87 LEU A C 1
ATOM 639 O O . LEU A 1 87 ? 8.267 3.728 7.927 1.00 96.75 87 LEU A O 1
ATOM 643 N N . LEU A 1 88 ? 6.540 2.342 7.558 1.00 96.06 88 LEU A N 1
ATOM 644 C CA . LEU A 1 88 ? 7.319 1.127 7.365 1.00 96.06 88 LEU A CA 1
ATOM 645 C C . LEU A 1 88 ? 7.449 0.840 5.865 1.00 96.06 88 LEU A C 1
ATOM 647 O O . LEU A 1 88 ? 6.466 0.524 5.188 1.00 96.06 88 LEU A O 1
ATOM 651 N N . LEU A 1 89 ? 8.669 0.941 5.335 1.00 94.38 89 LEU A N 1
ATOM 652 C CA . LEU A 1 89 ? 8.966 0.607 3.942 1.00 94.38 89 LEU A CA 1
ATOM 653 C C . LEU A 1 89 ? 9.537 -0.809 3.837 1.00 94.38 89 LEU A C 1
ATOM 655 O O . LEU A 1 89 ? 10.642 -1.087 4.300 1.00 94.38 89 LEU A O 1
ATOM 659 N N . LEU A 1 90 ? 8.791 -1.701 3.183 1.00 93.00 90 LEU A N 1
ATOM 660 C CA . LEU A 1 90 ? 9.270 -3.034 2.833 1.00 93.00 90 LEU A CA 1
ATOM 661 C C . LEU A 1 90 ? 10.354 -2.910 1.770 1.00 93.00 90 LEU A C 1
ATOM 663 O O . LEU A 1 90 ? 10.073 -2.502 0.637 1.00 93.00 90 LEU A O 1
ATOM 667 N N . GLN A 1 91 ? 11.575 -3.286 2.141 1.00 89.56 91 GLN A N 1
ATOM 668 C CA . GLN A 1 91 ? 12.708 -3.278 1.230 1.00 89.56 91 GLN A CA 1
ATOM 669 C C . GLN A 1 91 ? 12.420 -4.136 0.002 1.00 89.56 91 GLN A C 1
ATOM 671 O O . GLN A 1 91 ? 11.823 -5.215 0.078 1.00 89.56 91 GLN A O 1
ATOM 676 N N . ARG A 1 92 ? 12.869 -3.653 -1.157 1.00 83.50 92 ARG A N 1
ATOM 677 C CA . ARG A 1 92 ? 12.840 -4.451 -2.379 1.00 83.50 92 ARG A CA 1
ATOM 678 C C . ARG A 1 92 ? 13.738 -5.682 -2.173 1.00 83.50 92 ARG A C 1
ATOM 680 O O . ARG A 1 92 ? 14.881 -5.502 -1.751 1.00 83.50 92 ARG A O 1
ATOM 687 N N . PRO A 1 93 ? 13.268 -6.903 -2.490 1.00 82.81 93 PRO A N 1
ATOM 688 C CA . PRO A 1 93 ? 14.125 -8.081 -2.466 1.00 82.81 93 PRO A CA 1
ATOM 689 C C . PRO A 1 93 ? 15.382 -7.829 -3.297 1.00 82.81 93 PRO A C 1
ATOM 691 O O . PRO A 1 93 ? 15.285 -7.314 -4.417 1.00 82.81 93 PRO A O 1
ATOM 694 N N . ARG A 1 94 ? 16.556 -8.161 -2.747 1.00 75.50 94 ARG A N 1
ATOM 695 C CA . ARG A 1 94 ? 17.800 -8.057 -3.510 1.00 75.50 94 ARG A CA 1
ATOM 696 C C . ARG A 1 94 ? 17.715 -9.010 -4.701 1.00 75.50 94 ARG A C 1
ATOM 698 O O . ARG A 1 94 ? 17.287 -10.153 -4.523 1.00 75.50 94 ARG A O 1
ATOM 705 N N . PRO A 1 95 ? 18.082 -8.556 -5.903 1.00 69.00 95 PRO A N 1
ATOM 706 C CA . PRO A 1 95 ? 18.067 -9.422 -7.060 1.00 69.00 95 PRO A CA 1
ATOM 707 C C . PRO A 1 95 ? 19.049 -10.580 -6.881 1.00 69.00 95 PRO A C 1
ATOM 709 O O . PRO A 1 95 ? 20.123 -10.431 -6.301 1.00 69.00 95 PRO A O 1
ATOM 712 N N . VAL A 1 96 ? 18.655 -11.744 -7.393 1.00 66.81 96 VAL A N 1
ATOM 713 C CA . VAL A 1 96 ? 19.407 -13.007 -7.285 1.00 66.81 96 VAL A CA 1
ATOM 714 C C . VAL A 1 96 ? 20.663 -13.020 -8.166 1.00 66.81 96 VAL A C 1
ATOM 716 O O . VAL A 1 96 ? 21.498 -13.909 -8.049 1.00 66.81 96 VAL A O 1
ATOM 719 N N . SER A 1 97 ? 20.798 -12.038 -9.058 1.00 66.19 97 SER A N 1
ATOM 720 C CA . SER A 1 97 ? 21.921 -11.876 -9.973 1.00 66.19 97 SER A CA 1
ATOM 721 C C . SER A 1 97 ? 22.300 -10.396 -10.053 1.00 66.19 97 SER A C 1
ATOM 723 O O . SER A 1 97 ? 21.398 -9.557 -10.100 1.00 66.19 97 SER A O 1
ATOM 725 N N . PRO A 1 98 ? 23.601 -10.057 -10.100 1.00 59.56 98 PRO A N 1
ATOM 726 C CA . PRO A 1 98 ? 24.066 -8.671 -10.142 1.00 59.56 98 PRO A CA 1
ATOM 727 C C . PRO A 1 98 ? 23.615 -7.907 -11.397 1.00 59.56 98 PRO A C 1
ATOM 729 O O . PRO A 1 98 ? 23.584 -6.684 -11.371 1.00 59.56 98 PRO A O 1
ATOM 732 N N . THR A 1 99 ? 23.236 -8.598 -12.479 1.00 60.47 99 THR A N 1
ATOM 733 C CA . THR A 1 99 ? 22.778 -7.964 -13.729 1.00 60.47 99 THR A CA 1
ATOM 734 C C . THR A 1 99 ? 21.278 -7.679 -13.764 1.00 60.47 99 THR A C 1
ATOM 736 O O . THR A 1 99 ? 20.819 -6.870 -14.571 1.00 60.47 99 THR A O 1
ATOM 739 N N . TRP A 1 100 ? 20.491 -8.321 -12.900 1.00 57.84 100 TRP A N 1
ATOM 740 C CA . TRP A 1 100 ? 19.054 -8.087 -12.810 1.00 57.84 100 TRP A CA 1
ATOM 741 C C . TRP A 1 100 ? 18.800 -7.011 -11.759 1.00 57.84 100 TRP A C 1
ATOM 743 O O . TRP A 1 100 ? 19.114 -7.207 -10.600 1.00 57.84 100 TRP A O 1
ATOM 753 N N . GLY A 1 101 ? 18.209 -5.875 -12.128 1.00 58.94 101 GLY A N 1
ATOM 754 C CA . GLY A 1 101 ? 17.779 -4.859 -11.155 1.00 58.94 101 GLY A CA 1
ATOM 755 C C . GLY A 1 101 ? 18.706 -3.656 -10.963 1.00 58.94 101 GLY A C 1
ATOM 756 O O . GLY A 1 101 ? 18.390 -2.807 -10.128 1.00 58.94 101 GLY A O 1
ATOM 757 N N . GLU A 1 102 ? 19.779 -3.530 -11.747 1.00 66.00 102 GLU A N 1
ATOM 758 C CA . GLU A 1 102 ? 20.473 -2.249 -11.897 1.00 66.00 102 GLU A CA 1
ATOM 759 C C . GLU A 1 102 ? 19.559 -1.259 -12.639 1.00 66.00 102 GLU A C 1
ATOM 761 O O . GLU A 1 102 ? 18.980 -1.575 -13.683 1.00 66.00 102 GLU A O 1
ATOM 766 N N . ALA A 1 103 ? 19.366 -0.073 -12.061 1.00 69.38 103 ALA A N 1
ATOM 767 C CA . ALA A 1 103 ? 18.572 0.972 -12.689 1.00 69.38 103 ALA A CA 1
ATOM 768 C C . ALA A 1 103 ? 19.368 1.563 -13.856 1.00 69.38 103 ALA A C 1
ATOM 770 O O . ALA A 1 103 ? 20.358 2.255 -13.644 1.00 69.38 103 ALA A O 1
ATOM 771 N N . LEU A 1 104 ? 18.921 1.301 -15.082 1.00 79.19 104 LEU A N 1
ATOM 772 C CA . LEU A 1 104 ? 19.485 1.941 -16.264 1.00 79.19 104 LEU A CA 1
ATOM 773 C C . LEU A 1 104 ? 18.956 3.377 -16.370 1.00 79.19 104 LEU A C 1
ATOM 775 O O . LEU A 1 104 ? 17.734 3.573 -16.306 1.00 79.19 104 LEU A O 1
ATOM 779 N N . PRO A 1 105 ? 19.828 4.378 -16.577 1.00 85.12 105 PRO A N 1
ATOM 780 C CA . PRO A 1 105 ? 19.404 5.686 -17.051 1.00 85.12 105 PRO A CA 1
ATOM 781 C C . PRO A 1 105 ? 18.514 5.545 -18.288 1.00 85.12 105 PRO A C 1
ATOM 783 O O . PRO A 1 105 ? 18.702 4.643 -19.105 1.00 85.12 105 PRO A O 1
ATOM 786 N N . LEU A 1 106 ? 17.544 6.450 -18.449 1.00 86.44 106 LEU A N 1
ATOM 787 C CA . LEU A 1 106 ? 16.597 6.378 -19.566 1.00 86.44 106 LEU A CA 1
ATOM 788 C C . LEU A 1 106 ? 17.315 6.325 -20.922 1.00 86.44 106 LEU A C 1
ATOM 790 O O . LEU A 1 106 ? 16.922 5.541 -21.777 1.00 86.44 106 LEU A O 1
ATOM 794 N N . ALA A 1 107 ? 18.377 7.114 -21.101 1.00 89.69 107 ALA A N 1
ATOM 795 C CA . ALA A 1 107 ? 19.175 7.109 -22.325 1.00 89.69 107 ALA A CA 1
ATOM 796 C C . ALA A 1 107 ? 19.764 5.720 -22.630 1.00 89.69 107 ALA A C 1
ATOM 798 O O . ALA A 1 107 ? 19.612 5.223 -23.744 1.00 89.69 107 ALA A O 1
ATOM 799 N N . ASP A 1 108 ? 20.342 5.055 -21.630 1.00 89.62 108 ASP A N 1
ATOM 800 C CA . ASP A 1 108 ? 20.952 3.730 -21.786 1.00 89.62 108 ASP A CA 1
ATOM 801 C C . ASP A 1 108 ? 19.900 2.640 -22.014 1.00 89.62 108 ASP A C 1
ATOM 803 O O . ASP A 1 108 ? 20.107 1.714 -22.803 1.00 89.62 108 ASP A O 1
ATOM 807 N N . LEU A 1 109 ? 18.741 2.761 -21.357 1.00 87.75 109 LEU A N 1
ATOM 808 C CA . LEU A 1 109 ? 17.591 1.898 -21.615 1.00 87.75 109 LEU A CA 1
ATOM 809 C C . LEU A 1 109 ? 17.124 2.039 -23.067 1.00 87.75 109 LEU A C 1
ATOM 811 O O . LEU A 1 109 ? 16.917 1.030 -23.739 1.00 87.75 109 LEU A O 1
ATOM 815 N N . LEU A 1 110 ? 16.977 3.271 -23.559 1.00 92.00 110 LEU A N 1
ATOM 816 C CA . LEU A 1 110 ? 16.563 3.534 -24.936 1.00 92.00 110 LEU A CA 1
ATOM 817 C C . LEU A 1 110 ? 17.592 3.005 -25.939 1.00 92.00 110 LEU A C 1
ATOM 819 O O . LEU A 1 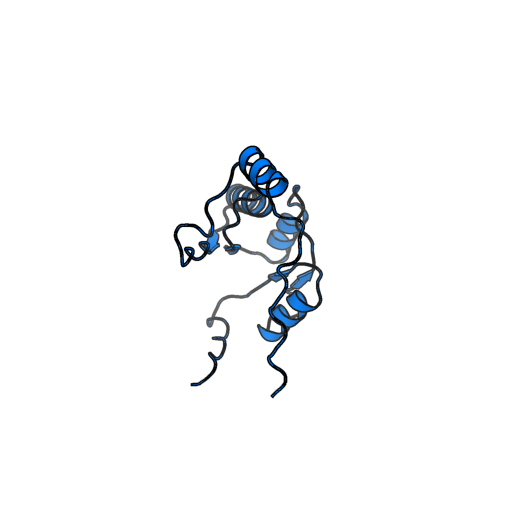110 ? 17.201 2.359 -26.907 1.00 92.00 110 LEU A O 1
ATOM 823 N N . ALA A 1 111 ? 18.889 3.195 -25.683 1.00 90.62 111 ALA A N 1
ATOM 824 C CA . ALA A 1 111 ? 19.956 2.645 -26.516 1.00 90.62 111 ALA A CA 1
ATOM 825 C C . ALA A 1 111 ? 19.902 1.106 -26.580 1.00 90.62 111 ALA A C 1
ATOM 827 O O . ALA A 1 111 ? 19.995 0.523 -27.660 1.00 90.62 111 ALA A O 1
ATOM 828 N N . ARG A 1 112 ? 19.674 0.435 -25.443 1.00 87.81 112 ARG A N 1
ATOM 829 C CA . ARG A 1 112 ? 19.504 -1.028 -25.387 1.00 87.81 112 ARG A CA 1
ATOM 830 C C . ARG A 1 112 ? 18.247 -1.513 -26.103 1.00 87.81 112 ARG A C 1
ATOM 832 O O . ARG A 1 112 ? 18.303 -2.540 -26.770 1.00 87.81 112 ARG A O 1
ATOM 839 N N . LEU A 1 113 ? 17.129 -0.801 -25.968 1.00 88.38 113 LEU A N 1
ATOM 840 C CA . LEU A 1 113 ? 15.882 -1.142 -26.658 1.00 88.38 113 LEU A CA 1
ATOM 841 C C . LEU A 1 113 ? 15.998 -0.933 -28.171 1.00 88.38 113 LEU A C 1
ATOM 843 O O . LEU A 1 113 ? 15.481 -1.745 -28.930 1.00 88.38 113 LEU A O 1
ATOM 847 N N . ALA A 1 114 ? 16.710 0.105 -28.613 1.00 88.81 114 ALA A N 1
ATOM 848 C CA . ALA A 1 114 ? 16.997 0.334 -30.028 1.00 88.81 114 ALA A CA 1
ATOM 849 C C . ALA A 1 114 ? 17.874 -0.776 -30.634 1.00 88.81 114 ALA A C 1
ATOM 851 O O . ALA A 1 114 ? 17.694 -1.136 -31.793 1.00 88.81 114 ALA A O 1
ATOM 852 N N . ALA A 1 115 ? 18.790 -1.344 -29.844 1.00 87.50 115 ALA A N 1
ATOM 853 C CA . ALA A 1 115 ? 19.616 -2.486 -30.234 1.00 87.50 115 ALA A CA 1
ATOM 854 C C . ALA A 1 115 ? 18.926 -3.852 -30.028 1.00 87.50 115 ALA A C 1
ATOM 856 O O . ALA A 1 115 ? 19.539 -4.890 -30.288 1.00 87.50 115 ALA A O 1
ATOM 857 N N . TRP A 1 116 ? 17.681 -3.885 -29.535 1.00 83.12 116 TRP A N 1
ATOM 858 C CA . TRP A 1 116 ? 16.986 -5.133 -29.231 1.00 83.12 116 TRP A CA 1
ATOM 859 C C . TRP A 1 116 ? 16.614 -5.871 -30.526 1.00 83.12 116 TRP A C 1
ATOM 861 O O . TRP A 1 116 ? 15.931 -5.293 -31.377 1.00 83.12 116 TRP A O 1
ATOM 871 N N . PRO A 1 117 ? 17.010 -7.147 -30.701 1.00 81.38 117 PRO A N 1
ATOM 872 C CA . PRO A 1 117 ? 16.669 -7.895 -31.903 1.00 81.38 117 PRO A CA 1
ATOM 873 C C . PRO A 1 117 ? 15.147 -8.063 -31.999 1.00 81.38 117 PRO A C 1
ATOM 875 O O . PRO A 1 117 ? 14.504 -8.622 -31.113 1.00 81.38 117 PRO A O 1
ATOM 878 N N . THR A 1 118 ? 14.558 -7.574 -33.089 1.00 71.62 118 THR A N 1
ATOM 879 C CA . THR A 1 118 ? 13.112 -7.651 -33.368 1.00 71.62 118 THR A CA 1
ATOM 880 C C . THR A 1 118 ? 12.662 -9.033 -33.843 1.00 71.62 118 THR A C 1
ATOM 882 O O . THR A 1 118 ? 11.465 -9.301 -33.948 1.00 71.62 118 THR A O 1
ATOM 885 N N . SER A 1 119 ? 13.601 -9.939 -34.107 1.00 67.00 119 SER A N 1
ATOM 886 C CA . SER A 1 119 ? 13.318 -11.317 -34.484 1.00 67.00 119 SER A CA 1
ATOM 887 C C . SER A 1 119 ? 12.987 -12.169 -33.259 1.00 67.00 119 SER A C 1
ATOM 889 O O . SER A 1 119 ? 13.801 -12.317 -32.345 1.00 67.00 119 SER A O 1
ATOM 891 N N . LYS A 1 120 ? 11.798 -12.781 -33.277 1.00 60.84 120 LYS A N 1
ATOM 892 C CA . LYS A 1 120 ? 11.394 -13.858 -32.362 1.00 60.84 120 LYS A CA 1
ATOM 893 C C . LYS A 1 120 ? 12.498 -14.932 -32.365 1.00 60.84 120 LYS A C 1
ATOM 895 O O . LYS A 1 120 ? 12.849 -15.380 -33.458 1.00 60.84 120 LYS A O 1
ATOM 900 N N . PRO A 1 121 ? 13.058 -15.361 -31.217 1.00 60.28 121 PRO A N 1
ATOM 901 C CA . PRO A 1 121 ? 13.944 -16.516 -31.214 1.00 60.28 121 PRO A CA 1
ATOM 902 C C . PRO A 1 121 ? 13.154 -17.697 -31.782 1.00 60.28 121 PRO A C 1
ATOM 904 O O . PRO A 1 121 ? 12.097 -18.056 -31.257 1.00 60.28 121 PRO A O 1
ATOM 907 N N . CYS A 1 122 ? 13.621 -18.231 -32.910 1.00 57.41 122 CYS A N 1
ATOM 908 C CA . CYS A 1 122 ? 13.064 -19.440 -33.488 1.00 57.41 122 CYS A CA 1
ATOM 909 C C . CYS A 1 122 ? 13.379 -20.559 -32.493 1.00 57.41 122 CYS A C 1
ATOM 911 O O . CYS A 1 122 ? 14.544 -20.921 -32.319 1.00 57.41 122 CYS A O 1
ATOM 913 N N . LEU A 1 123 ? 12.371 -21.024 -31.754 1.00 63.88 123 LEU A N 1
ATOM 914 C CA . LEU A 1 123 ? 12.522 -22.245 -30.974 1.00 63.88 123 LEU A CA 1
ATOM 915 C C . LEU A 1 123 ? 12.829 -23.368 -31.975 1.00 63.88 123 LEU A C 1
ATOM 917 O O . LEU A 1 123 ? 12.154 -23.428 -33.004 1.00 63.88 123 LEU A O 1
ATOM 921 N N . PRO A 1 124 ? 13.840 -24.217 -31.730 1.00 63.75 124 PRO A N 1
ATOM 922 C CA . PRO A 1 124 ? 14.059 -25.373 -32.582 1.00 63.75 124 PRO A CA 1
ATOM 923 C C . PRO A 1 124 ? 12.793 -26.237 -32.565 1.00 63.75 124 PRO A C 1
ATOM 925 O O . PRO A 1 124 ? 12.261 -26.531 -31.491 1.00 63.75 124 PRO A O 1
ATOM 928 N N . GLU A 1 125 ? 12.300 -26.597 -33.752 1.00 64.25 125 GLU A N 1
ATOM 929 C CA . GLU A 1 125 ? 11.201 -27.552 -33.907 1.00 64.25 125 GLU A CA 1
ATOM 930 C C . GLU A 1 125 ? 11.556 -28.839 -33.141 1.00 64.25 125 GLU A C 1
ATOM 932 O O . GLU A 1 125 ? 12.702 -29.303 -33.227 1.00 64.25 125 GLU A O 1
ATOM 937 N N . PRO A 1 126 ? 10.626 -29.410 -32.354 1.00 64.19 126 PRO A N 1
ATOM 938 C CA . PRO A 1 126 ? 10.887 -30.668 -31.674 1.00 64.19 126 PRO A CA 1
ATOM 939 C C . PRO A 1 126 ? 11.203 -31.748 -32.722 1.00 64.19 126 PRO A C 1
ATOM 941 O O . PRO A 1 126 ? 10.554 -31.783 -33.770 1.00 64.19 126 PRO A O 1
ATOM 944 N N . PRO A 1 127 ? 12.188 -32.632 -32.477 1.00 65.50 127 PRO A N 1
ATOM 945 C CA . PRO A 1 127 ? 12.486 -33.702 -33.415 1.00 65.50 127 PRO A CA 1
ATOM 946 C C . PRO A 1 127 ? 11.244 -34.582 -33.581 1.00 65.50 127 PRO A C 1
ATOM 948 O O . PRO A 1 127 ? 10.697 -35.083 -32.598 1.00 65.50 127 PRO A O 1
ATOM 951 N N . HIS A 1 128 ? 10.798 -34.761 -34.824 1.00 67.62 128 HIS A N 1
ATOM 952 C CA . HIS A 1 128 ? 9.817 -35.785 -35.158 1.00 67.62 128 HIS A CA 1
ATOM 953 C C . HIS A 1 128 ? 10.476 -37.153 -34.958 1.00 67.62 128 HIS A C 1
ATOM 9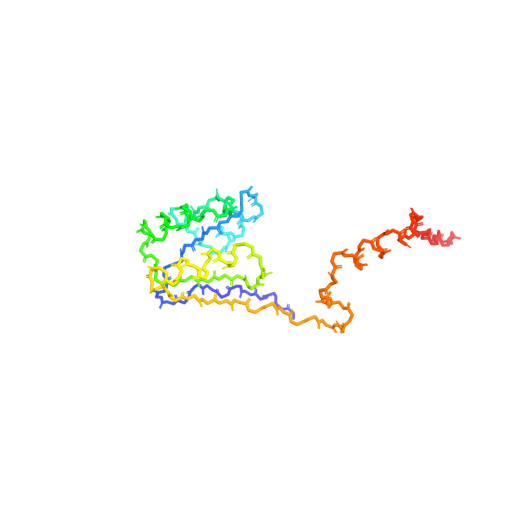55 O O . HIS A 1 128 ? 11.329 -37.555 -35.752 1.00 67.62 128 HIS A O 1
ATOM 961 N N . GLY A 1 129 ? 10.108 -37.826 -33.871 1.00 55.75 129 GLY A N 1
ATOM 962 C CA . GLY A 1 129 ? 10.480 -39.198 -33.542 1.00 55.75 129 GLY A CA 1
ATOM 963 C C . GLY A 1 129 ? 9.303 -39.902 -32.900 1.00 55.75 129 GLY A C 1
ATOM 964 O O . GLY A 1 129 ? 8.720 -39.301 -31.970 1.00 55.75 129 GLY A O 1
#

Foldseek 3Di:
DDPDDPDQDDPPDQDADEAAQDPVRVVVCVVNVRDPVRYHHDDDDLVCVVVLVSCVVVVAQEDEEEPDVDSSVVSVVVSCVVPVHHYHYDYDPDDPDPPPPDDDDPVVVVVVVVVDDPDDPPDPDDDDD

Radius of gyration: 20.88 Å; chains: 1; bounding box: 40×55×53 Å

pLDDT: mean 83.52, std 16.77, range [34.06, 97.06]